Protein AF-A0A7S0FU03-F1 (afdb_monomer_lite)

Organism: NCBI:txid265543

pLDDT: mean 76.8, std 14.36, range [35.69, 90.94]

Structure (mmCIF, N/CA/C/O backbone):
data_AF-A0A7S0FU03-F1
#
_entry.id   AF-A0A7S0FU03-F1
#
loop_
_atom_site.group_PDB
_atom_site.id
_atom_site.type_symbol
_atom_site.label_atom_id
_atom_site.label_alt_id
_atom_site.label_comp_id
_atom_site.label_asym_id
_atom_site.label_entity_id
_atom_site.label_seq_id
_atom_site.pdbx_PDB_ins_code
_atom_site.Cartn_x
_atom_site.Cartn_y
_atom_site.Cartn_z
_atom_site.occupancy
_atom_site.B_iso_or_equiv
_atom_site.auth_seq_id
_atom_site.auth_comp_id
_atom_site.auth_asym_id
_atom_site.auth_atom_id
_atom_site.pdbx_PDB_model_num
ATOM 1 N N . MET A 1 1 ? 0.756 -14.635 -2.363 1.00 51.44 1 MET A N 1
ATOM 2 C CA . MET A 1 1 ? -0.425 -13.887 -1.865 1.00 51.44 1 MET A CA 1
ATOM 3 C C . MET A 1 1 ? -1.184 -14.566 -0.716 1.00 51.44 1 MET A C 1
ATOM 5 O O . MET A 1 1 ? -2.021 -13.905 -0.116 1.00 51.44 1 MET A O 1
ATOM 9 N N . LEU A 1 2 ? -0.866 -15.815 -0.338 1.00 56.94 2 LEU A N 1
ATOM 10 C CA . LEU A 1 2 ? -1.637 -16.589 0.652 1.00 56.94 2 LEU A CA 1
ATOM 11 C C . LEU A 1 2 ? -1.685 -15.982 2.073 1.00 56.94 2 LEU A C 1
ATOM 13 O O . LEU A 1 2 ? -2.645 -16.212 2.788 1.00 56.94 2 LEU A O 1
ATOM 17 N N . ILE A 1 3 ? -0.678 -15.198 2.476 1.00 68.44 3 ILE A N 1
ATOM 18 C CA . ILE A 1 3 ? -0.566 -14.653 3.847 1.00 68.44 3 ILE A CA 1
ATOM 19 C C . ILE A 1 3 ? -1.012 -13.181 3.923 1.00 68.44 3 ILE A C 1
ATOM 21 O O . ILE A 1 3 ? -1.647 -12.764 4.886 1.00 68.44 3 ILE A O 1
ATOM 25 N N . ILE A 1 4 ? -0.745 -12.391 2.879 1.00 74.62 4 ILE A N 1
ATOM 26 C CA . ILE A 1 4 ? -1.050 -10.949 2.854 1.00 74.62 4 ILE A CA 1
ATOM 27 C C . ILE A 1 4 ? -2.563 -10.692 2.765 1.00 74.62 4 ILE A C 1
ATOM 29 O O . ILE A 1 4 ? -3.060 -9.758 3.391 1.00 74.62 4 ILE A O 1
ATOM 33 N N . GLY A 1 5 ? -3.303 -11.519 2.015 1.00 77.44 5 GLY A N 1
ATOM 34 C CA . GLY A 1 5 ? -4.762 -11.405 1.890 1.00 77.44 5 GLY A CA 1
ATOM 35 C C . GLY A 1 5 ? -5.494 -11.570 3.230 1.00 77.44 5 GLY A C 1
ATOM 36 O O . GLY A 1 5 ? -6.247 -10.674 3.613 1.00 77.44 5 GLY A O 1
ATOM 37 N N . PRO A 1 6 ? -5.231 -12.650 3.989 1.00 81.56 6 PRO A N 1
ATOM 38 C CA . PRO A 1 6 ? -5.794 -12.828 5.325 1.00 81.56 6 PRO A CA 1
ATOM 39 C C . PRO A 1 6 ? -5.403 -11.726 6.313 1.00 81.56 6 PRO A C 1
ATOM 41 O O . PRO A 1 6 ? -6.259 -11.268 7.062 1.00 81.56 6 PRO A O 1
ATOM 44 N N . ILE A 1 7 ? -4.149 -11.252 6.290 1.00 83.69 7 ILE A N 1
ATOM 45 C CA . ILE A 1 7 ? -3.703 -10.150 7.162 1.00 83.69 7 ILE A CA 1
ATOM 46 C C . ILE A 1 7 ? -4.527 -8.887 6.903 1.00 83.69 7 ILE A C 1
ATOM 48 O O . ILE A 1 7 ? -5.009 -8.268 7.844 1.00 83.69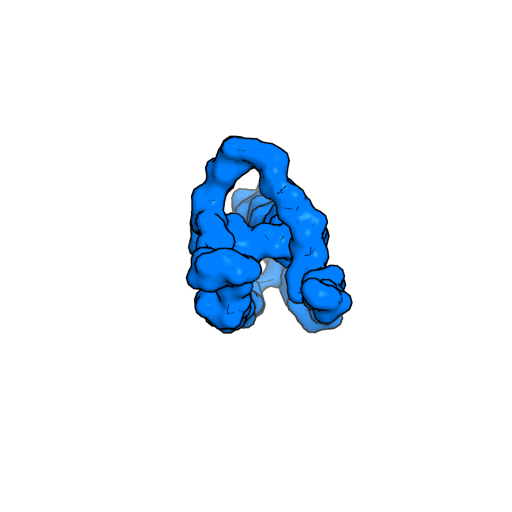 7 ILE A O 1
ATOM 52 N N . ARG A 1 8 ? -4.743 -8.539 5.631 1.00 84.25 8 ARG A N 1
ATOM 53 C CA . ARG A 1 8 ? -5.570 -7.394 5.229 1.00 84.25 8 ARG A CA 1
ATOM 54 C C . ARG A 1 8 ? -7.003 -7.514 5.749 1.00 84.25 8 ARG A C 1
ATOM 56 O O . ARG A 1 8 ? -7.495 -6.588 6.385 1.00 84.25 8 ARG A O 1
ATOM 63 N N . ALA A 1 9 ? -7.637 -8.667 5.533 1.00 85.19 9 ALA A N 1
ATOM 64 C CA . ALA A 1 9 ? -9.001 -8.919 5.996 1.00 85.19 9 ALA A CA 1
ATOM 65 C C . ALA A 1 9 ? -9.112 -8.875 7.529 1.00 85.19 9 ALA A C 1
ATOM 67 O O . ALA A 1 9 ? -10.036 -8.265 8.064 1.00 85.19 9 ALA A O 1
AT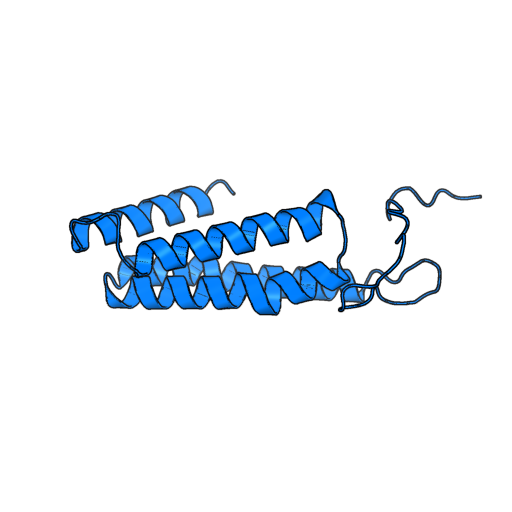OM 68 N N . TYR A 1 10 ? -8.144 -9.465 8.236 1.00 86.62 10 TYR A N 1
ATOM 69 C CA . TYR A 1 10 ? -8.103 -9.466 9.695 1.00 86.62 10 TYR A CA 1
ATOM 70 C C . TYR A 1 10 ? -7.900 -8.055 10.261 1.00 86.62 10 TYR A C 1
ATOM 72 O O . TYR A 1 10 ? -8.655 -7.630 11.132 1.00 86.62 10 TYR A O 1
ATOM 80 N N . SER A 1 11 ? -6.952 -7.282 9.721 1.00 85.31 11 SER A N 1
ATOM 81 C CA . SER A 1 11 ? -6.741 -5.885 10.120 1.00 85.31 11 SER A CA 1
ATOM 82 C C . SER A 1 11 ? -7.988 -5.026 9.891 1.00 85.31 11 SER A C 1
ATOM 84 O O . SER A 1 11 ? -8.333 -4.221 10.754 1.00 85.31 11 SER A O 1
ATOM 86 N N . SER A 1 12 ? -8.703 -5.209 8.775 1.00 85.81 12 SER A N 1
ATOM 87 C CA . SER A 1 12 ? -9.966 -4.499 8.529 1.00 85.81 12 SER A CA 1
ATOM 88 C C . SER A 1 12 ? -11.074 -4.935 9.491 1.00 85.81 12 SER A C 1
ATOM 90 O O . SER A 1 12 ? -11.805 -4.083 9.990 1.00 85.81 12 SER A O 1
ATOM 92 N N . ALA A 1 13 ? -11.171 -6.227 9.819 1.00 87.25 13 ALA A N 1
ATOM 93 C CA . ALA A 1 13 ? -12.133 -6.727 10.803 1.00 87.25 13 ALA A CA 1
ATOM 94 C C . ALA A 1 13 ? -11.893 -6.136 12.205 1.00 87.25 13 ALA A C 1
ATOM 96 O O . ALA A 1 13 ? -12.853 -5.797 12.899 1.00 87.25 13 ALA A O 1
ATOM 97 N N . MET A 1 14 ? -10.629 -5.940 12.598 1.00 87.19 14 MET A N 1
ATOM 98 C CA . MET A 1 14 ? -10.277 -5.274 13.857 1.00 87.19 14 MET A CA 1
ATOM 99 C C . MET A 1 14 ? -10.744 -3.814 13.881 1.00 87.19 14 MET A C 1
ATOM 101 O O . MET A 1 14 ? -11.363 -3.387 14.852 1.00 87.19 14 MET A O 1
ATOM 105 N N . VAL A 1 15 ? -10.519 -3.065 12.796 1.00 86.94 15 VAL A N 1
ATOM 106 C CA . VAL A 1 15 ? -10.959 -1.663 12.687 1.00 86.94 15 VAL A CA 1
ATOM 107 C C . VAL A 1 15 ? -12.483 -1.548 12.714 1.00 86.94 15 VAL A C 1
ATOM 109 O O . VAL A 1 15 ? -13.012 -0.685 13.414 1.00 86.94 15 VAL A O 1
ATOM 112 N N . VAL A 1 16 ? -13.204 -2.424 12.008 1.00 88.88 16 VAL A N 1
ATOM 113 C CA . VAL A 1 16 ? -14.678 -2.446 12.034 1.00 88.88 16 VAL A CA 1
ATOM 114 C C . VAL A 1 16 ? -15.198 -2.804 13.426 1.00 88.88 16 VAL A C 1
ATOM 116 O O . VAL A 1 16 ? -16.127 -2.162 13.904 1.00 88.88 16 VAL A O 1
ATOM 119 N N . THR A 1 17 ? -14.578 -3.770 14.107 1.00 88.44 17 THR A N 1
ATOM 120 C CA . THR A 1 17 ? -14.943 -4.125 15.490 1.00 88.44 17 THR A CA 1
ATOM 121 C C . THR A 1 17 ? -14.731 -2.951 16.449 1.00 88.44 17 THR A C 1
ATOM 123 O O . THR A 1 17 ? -15.576 -2.705 17.303 1.00 88.44 17 THR A O 1
ATOM 126 N N . ALA A 1 18 ? -13.641 -2.197 16.288 1.00 85.94 18 ALA A N 1
ATOM 127 C CA . ALA A 1 18 ? -13.323 -1.048 17.137 1.00 85.94 18 ALA A CA 1
ATOM 128 C C . ALA A 1 18 ? -14.221 0.176 16.875 1.00 85.94 18 ALA A C 1
ATOM 130 O O . ALA A 1 18 ? -14.521 0.934 17.792 1.00 85.94 18 ALA A O 1
ATOM 131 N N . THR A 1 19 ? -14.643 0.389 15.627 1.00 87.44 19 THR A N 1
ATOM 132 C CA . THR A 1 19 ? -15.401 1.588 15.220 1.00 87.44 19 THR A CA 1
ATOM 133 C C . THR A 1 19 ? -16.906 1.365 15.139 1.00 87.44 19 THR A C 1
ATOM 135 O O . THR A 1 19 ? -17.665 2.331 15.145 1.00 87.44 19 THR A O 1
ATOM 138 N N . GLY A 1 20 ? -17.351 0.112 15.040 1.00 85.25 20 GLY A N 1
ATOM 139 C CA . GLY A 1 20 ? -18.756 -0.257 14.874 1.00 85.25 20 GLY A CA 1
ATOM 140 C C . GLY A 1 20 ? -19.344 0.100 13.504 1.00 85.25 20 GLY A C 1
ATOM 141 O O . GLY A 1 20 ? -20.537 -0.107 13.289 1.00 85.25 20 GLY A O 1
ATOM 142 N N . THR A 1 21 ? -18.546 0.632 12.569 1.00 83.94 21 THR A N 1
ATOM 143 C CA . THR A 1 21 ? -19.017 1.039 11.240 1.00 83.94 21 THR A CA 1
ATOM 144 C C . THR A 1 21 ? -18.081 0.544 10.142 1.00 83.94 21 THR A C 1
ATOM 146 O O . THR A 1 21 ? -16.859 0.536 10.274 1.00 83.94 21 THR A O 1
ATOM 149 N N . PHE A 1 22 ? -18.664 0.147 9.011 1.00 79.81 22 PHE A N 1
ATOM 150 C CA . PHE A 1 22 ? -17.898 -0.181 7.806 1.00 79.81 22 PHE A CA 1
ATOM 151 C C . PHE A 1 22 ? -17.478 1.075 7.037 1.00 79.81 22 PHE A C 1
ATOM 153 O O . PHE A 1 22 ? -16.455 1.086 6.355 1.00 79.81 22 PHE A O 1
ATOM 160 N N . PHE A 1 23 ? -18.262 2.148 7.157 1.00 83.38 23 PHE A N 1
ATOM 161 C CA . PHE A 1 23 ? -18.013 3.409 6.476 1.00 83.38 23 PHE A CA 1
ATOM 162 C C . PHE A 1 23 ? -17.142 4.324 7.340 1.00 83.38 23 PHE A C 1
ATOM 164 O O . PHE A 1 23 ? -17.613 5.280 7.954 1.00 83.38 23 PHE A O 1
ATOM 171 N N . ASN A 1 24 ? -15.854 3.993 7.402 1.00 85.81 24 ASN A N 1
ATOM 172 C CA . ASN A 1 24 ? -14.848 4.767 8.119 1.00 85.81 24 ASN A CA 1
ATOM 173 C C . ASN A 1 24 ? -13.787 5.302 7.136 1.00 85.81 24 ASN A C 1
ATOM 175 O O . ASN A 1 24 ? -13.365 4.554 6.247 1.00 85.81 24 ASN A O 1
ATOM 179 N N . PRO A 1 25 ? -13.296 6.546 7.299 1.00 87.06 25 PRO A N 1
ATOM 180 C CA . PRO A 1 25 ? -12.193 7.083 6.499 1.00 87.06 25 PRO A CA 1
ATOM 181 C C . PRO A 1 25 ? -10.963 6.167 6.412 1.00 87.06 25 PRO A C 1
ATOM 183 O O . PRO A 1 25 ? -10.317 6.117 5.369 1.00 87.06 25 PRO A O 1
ATOM 186 N N . ALA A 1 26 ? -10.653 5.405 7.465 1.00 87.19 26 ALA A N 1
ATOM 187 C CA . ALA A 1 26 ? -9.577 4.420 7.458 1.00 87.19 26 ALA A CA 1
ATOM 188 C C . ALA A 1 26 ? -9.866 3.265 6.488 1.00 87.19 26 ALA A C 1
ATOM 190 O O . ALA A 1 26 ? -9.031 2.954 5.640 1.00 87.19 26 ALA A O 1
ATOM 191 N N . ILE A 1 27 ? -11.061 2.665 6.556 1.00 86.88 27 ILE A N 1
ATOM 192 C CA . ILE A 1 27 ? -11.492 1.607 5.627 1.00 86.88 27 ILE A CA 1
ATOM 193 C C . ILE A 1 27 ? -11.474 2.132 4.184 1.00 86.88 27 ILE A C 1
ATOM 195 O O . ILE A 1 27 ? -10.964 1.455 3.296 1.00 86.88 27 ILE A O 1
ATOM 199 N N . MET A 1 28 ? -11.935 3.365 3.955 1.00 90.12 28 MET A N 1
ATOM 200 C CA . MET A 1 28 ? -11.903 4.003 2.634 1.00 90.12 28 MET A CA 1
ATOM 201 C C . MET A 1 28 ? -10.473 4.238 2.127 1.00 90.12 28 MET A C 1
ATOM 203 O O . MET A 1 28 ? -10.191 3.974 0.960 1.00 90.12 28 MET A O 1
ATOM 207 N N . ALA A 1 29 ? -9.550 4.671 2.993 1.00 88.31 29 ALA A N 1
ATOM 208 C CA . ALA A 1 29 ? -8.131 4.804 2.654 1.00 88.31 29 ALA A CA 1
ATOM 209 C C . ALA A 1 29 ? -7.505 3.451 2.284 1.00 88.31 29 ALA A C 1
ATOM 211 O O . ALA A 1 29 ? -6.699 3.361 1.357 1.00 88.31 29 ALA A O 1
ATOM 212 N N . PHE A 1 30 ? -7.912 2.383 2.970 1.00 88.75 30 PHE A N 1
ATOM 213 C CA . PHE A 1 30 ? -7.481 1.031 2.646 1.00 88.75 30 PHE A CA 1
ATOM 214 C C . PHE A 1 30 ? -8.041 0.546 1.301 1.00 88.75 30 PHE A C 1
ATOM 216 O O . PHE A 1 30 ? -7.285 0.012 0.493 1.00 88.75 30 PHE A O 1
ATOM 223 N N . ILE A 1 31 ? -9.320 0.801 1.005 1.00 89.31 31 ILE A N 1
ATOM 224 C CA . ILE A 1 31 ? -9.915 0.514 -0.313 1.00 89.31 31 ILE A CA 1
ATOM 225 C C . ILE A 1 31 ? -9.178 1.284 -1.414 1.00 89.31 31 ILE A C 1
ATOM 227 O O . ILE A 1 31 ? -8.839 0.703 -2.440 1.00 89.31 31 ILE A O 1
ATOM 231 N N . PHE A 1 32 ? -8.859 2.560 -1.188 1.00 89.19 32 PHE A N 1
ATOM 232 C CA . PHE A 1 32 ? -8.072 3.354 -2.130 1.00 89.19 32 PHE A CA 1
ATOM 233 C C . PHE A 1 32 ? -6.700 2.723 -2.410 1.00 89.19 32 PHE A C 1
ATOM 235 O O . PHE A 1 32 ? -6.314 2.585 -3.570 1.00 89.19 32 PHE A O 1
ATOM 242 N N . HIS A 1 33 ? -5.995 2.267 -1.369 1.00 90.50 33 HIS A N 1
ATOM 243 C CA . HIS A 1 33 ? -4.741 1.532 -1.534 1.00 90.50 33 HIS A CA 1
ATOM 244 C C . HIS A 1 33 ? -4.912 0.256 -2.378 1.00 90.50 33 HIS A C 1
ATOM 246 O O . HIS A 1 33 ? -4.080 -0.008 -3.249 1.00 90.50 33 HIS A O 1
ATOM 252 N N . LEU A 1 34 ? -5.982 -0.521 -2.160 1.00 89.81 34 LEU A N 1
ATOM 253 C CA . LEU A 1 34 ? -6.270 -1.716 -2.963 1.00 89.81 34 LEU A CA 1
ATOM 254 C C . LEU A 1 34 ? -6.456 -1.362 -4.443 1.00 89.81 34 LEU A C 1
ATOM 256 O O . LEU A 1 34 ? -5.804 -1.970 -5.288 1.00 89.81 34 LEU A O 1
ATOM 260 N N . THR A 1 35 ? -7.234 -0.320 -4.746 1.00 89.06 35 THR A N 1
ATOM 261 C CA . THR A 1 35 ? -7.443 0.152 -6.122 1.00 89.06 35 THR A CA 1
ATOM 262 C C . THR A 1 35 ? -6.134 0.592 -6.779 1.00 89.06 35 THR A C 1
ATOM 264 O O . THR A 1 35 ? -5.853 0.209 -7.914 1.00 89.06 35 THR A O 1
ATOM 267 N N . CYS A 1 36 ? -5.293 1.357 -6.074 1.00 86.25 36 CYS A N 1
ATOM 268 C CA . CYS A 1 36 ? -3.964 1.721 -6.573 1.00 86.25 36 CYS A CA 1
ATOM 269 C C . CYS A 1 36 ? -3.101 0.481 -6.848 1.00 86.25 36 CYS A C 1
ATOM 271 O O . CYS A 1 36 ? -2.391 0.438 -7.852 1.00 86.25 36 CYS A O 1
ATOM 273 N N . GLY A 1 37 ? -3.173 -0.524 -5.971 1.00 86.00 37 GLY A N 1
ATOM 274 C CA . GLY A 1 37 ? -2.488 -1.803 -6.133 1.00 86.00 37 GLY A CA 1
ATOM 275 C C . GLY A 1 37 ? -2.946 -2.580 -7.368 1.00 86.00 37 GLY A C 1
ATOM 276 O O . GLY A 1 37 ? -2.097 -3.078 -8.103 1.00 86.00 37 GLY A O 1
ATOM 277 N N . ASP A 1 38 ? -4.250 -2.640 -7.635 1.00 86.81 38 ASP A N 1
ATOM 278 C CA . ASP A 1 38 ? -4.817 -3.356 -8.787 1.00 86.81 38 ASP A CA 1
ATOM 279 C C . ASP A 1 38 ? -4.491 -2.668 -10.119 1.00 86.81 38 ASP A C 1
ATOM 281 O O . ASP A 1 38 ? -4.106 -3.325 -11.094 1.00 86.81 38 ASP A O 1
ATOM 285 N N . VAL A 1 39 ? -4.560 -1.332 -10.150 1.00 85.31 39 VAL A N 1
ATOM 286 C CA . VAL A 1 39 ? -4.124 -0.538 -11.310 1.00 85.31 39 VAL A CA 1
ATOM 287 C C . VAL A 1 39 ? -2.639 -0.774 -11.576 1.00 85.31 39 VAL A C 1
ATOM 289 O O . VAL A 1 39 ? -2.248 -1.075 -12.703 1.00 85.31 39 VAL A O 1
ATOM 292 N N . TRP A 1 40 ? -1.807 -0.703 -10.536 1.00 85.69 40 TRP A N 1
ATOM 293 C CA . TRP A 1 40 ? -0.378 -0.959 -10.667 1.00 85.69 40 TRP A CA 1
ATOM 294 C C . TRP A 1 40 ? -0.083 -2.390 -11.139 1.00 85.69 40 TRP A C 1
ATOM 296 O O . TRP A 1 40 ? 0.740 -2.591 -12.031 1.00 85.69 40 TRP A O 1
ATOM 306 N N . ASN A 1 41 ? -0.791 -3.383 -10.597 1.00 84.50 41 ASN A N 1
ATOM 307 C CA . ASN A 1 41 ? -0.647 -4.780 -10.991 1.00 84.50 41 ASN A CA 1
ATOM 308 C C . ASN A 1 41 ? -0.982 -4.987 -12.478 1.00 84.50 41 ASN A C 1
ATOM 310 O O . ASN A 1 41 ? -0.280 -5.732 -13.161 1.00 84.50 41 ASN A O 1
ATOM 314 N N . THR A 1 42 ? -1.996 -4.283 -12.989 1.00 80.25 42 THR A N 1
ATOM 315 C CA . THR A 1 42 ? -2.353 -4.279 -14.417 1.00 80.25 42 THR A CA 1
ATOM 316 C C . THR A 1 42 ? -1.225 -3.682 -15.266 1.00 80.25 42 THR A C 1
ATOM 318 O O . THR A 1 42 ? -0.768 -4.315 -16.217 1.00 80.25 42 THR A O 1
ATOM 321 N N . ILE A 1 43 ? -0.691 -2.519 -14.880 1.00 79.06 43 ILE A N 1
ATOM 322 C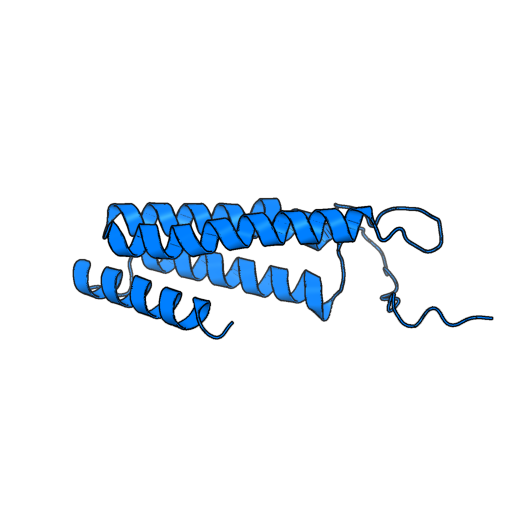 CA . ILE A 1 43 ? 0.425 -1.864 -15.588 1.00 79.06 43 ILE A CA 1
ATOM 323 C C . ILE A 1 43 ? 1.673 -2.762 -15.612 1.00 79.06 43 ILE A C 1
ATOM 325 O O . ILE A 1 43 ? 2.346 -2.882 -16.636 1.00 79.06 43 ILE A O 1
ATOM 329 N N . ASN A 1 44 ? 1.984 -3.416 -14.490 1.00 78.81 44 ASN A N 1
ATOM 330 C CA . ASN A 1 44 ? 3.198 -4.213 -14.352 1.00 78.81 44 ASN A CA 1
ATOM 331 C C . ASN A 1 44 ? 3.111 -5.581 -15.039 1.00 78.81 44 ASN A C 1
ATOM 333 O O . ASN A 1 44 ? 4.045 -5.982 -15.727 1.00 78.81 44 ASN A O 1
ATOM 337 N N . ASN A 1 45 ? 2.022 -6.321 -14.820 1.00 79.62 45 ASN A N 1
ATOM 338 C CA . ASN A 1 45 ? 1.927 -7.720 -15.242 1.00 79.62 45 ASN A CA 1
ATOM 339 C C . ASN A 1 45 ? 1.187 -7.893 -16.573 1.00 79.62 45 ASN A C 1
ATOM 341 O O . ASN A 1 45 ? 1.556 -8.775 -17.350 1.00 79.62 45 ASN A O 1
ATOM 345 N N . THR A 1 46 ? 0.179 -7.061 -16.850 1.00 76.56 46 THR A N 1
ATOM 346 C CA . THR A 1 46 ? -0.602 -7.127 -18.094 1.00 76.56 46 THR A CA 1
ATOM 347 C C . THR A 1 46 ? 0.038 -6.276 -19.183 1.00 76.56 46 THR A C 1
ATOM 349 O O . THR A 1 46 ? 0.331 -6.791 -20.258 1.00 76.56 46 THR A O 1
ATOM 352 N N . GLU A 1 47 ? 0.300 -4.997 -18.900 1.00 70.56 47 GLU A N 1
ATOM 353 C CA . GLU A 1 47 ? 0.875 -4.075 -19.891 1.00 70.56 47 GLU A CA 1
ATOM 354 C C . GLU A 1 47 ? 2.402 -4.185 -19.994 1.00 70.56 47 GLU A C 1
ATOM 356 O O . GLU A 1 47 ? 2.969 -3.772 -21.001 1.00 70.56 47 GLU A O 1
ATOM 361 N N . LYS A 1 48 ? 3.071 -4.742 -18.971 1.00 72.19 48 LYS A N 1
ATOM 362 C CA . LYS A 1 48 ? 4.541 -4.868 -18.874 1.00 72.19 48 LYS A CA 1
ATOM 363 C C . LYS A 1 48 ? 5.296 -3.554 -19.103 1.00 72.19 48 LYS A C 1
ATOM 365 O O . LYS A 1 48 ? 6.443 -3.563 -19.536 1.00 72.19 48 LYS A O 1
ATOM 370 N N . ARG A 1 49 ? 4.667 -2.424 -18.769 1.00 72.56 49 ARG A N 1
ATOM 371 C CA . ARG A 1 49 ? 5.259 -1.083 -18.869 1.00 72.56 49 ARG A CA 1
ATOM 372 C C . ARG A 1 49 ? 6.032 -0.794 -17.594 1.00 72.56 49 ARG A C 1
ATOM 374 O O . ARG A 1 49 ? 5.533 -0.134 -16.678 1.00 72.56 49 ARG A O 1
ATOM 381 N N . TYR A 1 50 ? 7.239 -1.332 -17.509 1.00 74.00 50 TYR A N 1
ATOM 382 C CA . TYR A 1 50 ? 8.103 -1.249 -16.338 1.00 74.00 50 TYR A CA 1
ATOM 383 C C . TYR A 1 50 ? 8.441 0.201 -15.961 1.00 74.00 50 TYR A C 1
ATOM 385 O O . TYR A 1 50 ? 8.459 0.522 -14.774 1.00 74.00 50 TYR A O 1
ATOM 393 N N . GLY A 1 51 ? 8.597 1.106 -16.935 1.00 71.75 51 GLY A N 1
ATOM 394 C CA . GLY A 1 51 ? 8.820 2.535 -16.662 1.00 71.75 51 GLY A CA 1
ATOM 395 C C . GLY A 1 51 ? 7.666 3.195 -15.890 1.00 71.75 51 GLY A C 1
ATOM 396 O O . GLY A 1 51 ? 7.875 3.818 -14.848 1.00 71.75 51 GLY A O 1
ATOM 397 N N . MET A 1 52 ? 6.426 2.990 -16.343 1.00 76.06 52 MET A N 1
ATOM 398 C CA . MET A 1 52 ? 5.226 3.491 -15.653 1.00 76.06 52 MET A CA 1
ATOM 399 C C . MET A 1 52 ? 4.910 2.712 -14.373 1.00 76.06 52 MET A C 1
ATOM 401 O O . MET A 1 52 ? 4.351 3.275 -13.431 1.00 76.06 52 MET A O 1
ATOM 405 N N . SER A 1 53 ? 5.293 1.437 -14.314 1.00 79.06 53 SER A N 1
ATOM 406 C CA . SER A 1 53 ? 5.179 0.602 -13.121 1.00 79.06 53 SER A CA 1
ATOM 407 C C . SER A 1 53 ? 6.018 1.158 -11.966 1.00 79.06 53 SER A C 1
ATOM 409 O O . SER A 1 53 ? 5.513 1.253 -10.847 1.00 79.06 53 SER A O 1
ATOM 411 N N . VAL A 1 54 ? 7.251 1.616 -12.223 1.00 79.88 54 VAL A N 1
ATOM 412 C CA . VAL A 1 54 ? 8.109 2.248 -11.201 1.00 79.88 54 VAL A CA 1
ATOM 413 C C . VAL A 1 54 ? 7.453 3.506 -10.626 1.00 79.88 54 VAL A C 1
ATOM 415 O O . VAL A 1 54 ? 7.399 3.679 -9.408 1.00 79.88 54 VAL A O 1
ATOM 418 N N . VAL A 1 55 ? 6.891 4.362 -11.482 1.00 82.38 55 VAL A N 1
ATOM 419 C CA . VAL A 1 55 ? 6.179 5.566 -11.028 1.00 82.38 55 VAL A CA 1
ATOM 420 C C . VAL A 1 55 ? 4.919 5.200 -10.242 1.00 82.38 55 VAL A C 1
ATOM 422 O O . VAL A 1 55 ? 4.678 5.758 -9.172 1.00 82.38 55 VAL A O 1
ATOM 425 N N . GLY A 1 56 ? 4.147 4.223 -10.721 1.00 80.44 56 GLY A N 1
ATOM 426 C CA . GLY A 1 56 ? 2.929 3.760 -10.061 1.00 80.44 56 GLY A CA 1
ATOM 427 C C . GLY A 1 56 ? 3.179 3.153 -8.678 1.00 80.44 56 GLY A C 1
ATOM 428 O O . GLY A 1 56 ? 2.427 3.442 -7.747 1.00 80.44 56 GLY A O 1
ATOM 429 N N . ILE A 1 57 ? 4.246 2.365 -8.496 1.00 84.94 57 ILE A N 1
ATOM 430 C CA . ILE A 1 57 ? 4.547 1.775 -7.185 1.00 84.94 57 ILE A CA 1
ATOM 431 C C . ILE A 1 57 ? 5.113 2.805 -6.204 1.00 84.94 57 ILE A C 1
ATOM 433 O O . ILE A 1 57 ? 4.681 2.830 -5.051 1.00 84.94 57 ILE A O 1
ATOM 437 N N . LEU A 1 58 ? 6.018 3.684 -6.653 1.00 83.38 58 LEU A N 1
ATOM 438 C CA . LEU A 1 58 ? 6.682 4.665 -5.788 1.00 83.38 58 LEU A CA 1
ATOM 439 C C . LEU A 1 58 ? 5.777 5.838 -5.403 1.00 83.38 58 LEU A C 1
ATOM 441 O O . LEU A 1 58 ? 5.833 6.286 -4.261 1.00 83.38 58 LEU A O 1
ATOM 445 N N . LEU A 1 59 ? 4.949 6.337 -6.327 1.00 81.81 59 LEU A N 1
ATOM 446 C CA . LEU A 1 59 ? 4.075 7.491 -6.074 1.00 81.81 59 LEU A CA 1
ATOM 447 C C . LEU A 1 59 ? 2.629 7.101 -5.744 1.00 81.81 59 LEU A C 1
ATOM 449 O O . LEU A 1 59 ? 1.917 7.890 -5.130 1.00 81.81 59 LEU A O 1
ATOM 453 N N . GLY A 1 60 ? 2.186 5.902 -6.129 1.00 85.38 60 GLY A N 1
ATOM 454 C CA . GLY A 1 60 ? 0.818 5.432 -5.903 1.00 85.38 60 GLY A CA 1
ATOM 455 C C . GLY A 1 60 ? 0.723 4.401 -4.783 1.00 85.38 60 GLY A C 1
ATOM 456 O O . GLY A 1 60 ? 0.144 4.664 -3.728 1.00 85.38 60 GLY A O 1
ATOM 457 N N . VAL A 1 61 ? 1.279 3.207 -5.000 1.00 86.56 61 VAL A N 1
ATOM 458 C CA . VAL A 1 61 ? 1.037 2.037 -4.133 1.00 86.56 61 VAL A CA 1
ATOM 459 C C . VAL A 1 61 ? 1.683 2.180 -2.752 1.00 86.56 61 VAL A C 1
ATOM 461 O O . VAL A 1 61 ? 1.012 1.935 -1.751 1.00 86.56 61 VAL A O 1
ATOM 464 N N . VAL A 1 62 ? 2.955 2.585 -2.668 1.00 88.62 62 VAL A N 1
ATOM 465 C CA . VAL A 1 62 ? 3.664 2.719 -1.381 1.00 88.62 62 VAL A CA 1
ATOM 466 C C . VAL A 1 62 ? 3.093 3.865 -0.528 1.00 88.62 62 VAL A C 1
ATOM 468 O O . VAL A 1 62 ? 2.777 3.617 0.638 1.00 88.62 62 VAL A O 1
ATOM 471 N N . PRO A 1 63 ? 2.868 5.086 -1.056 1.00 88.00 63 PRO A N 1
ATOM 472 C CA . PRO A 1 63 ? 2.292 6.172 -0.263 1.00 88.00 63 PRO A CA 1
ATOM 473 C C . PRO A 1 63 ? 0.847 5.896 0.169 1.00 88.00 63 PRO A C 1
ATOM 475 O O . PRO A 1 63 ? 0.499 6.152 1.321 1.00 88.00 63 PRO A O 1
ATOM 478 N N . SER A 1 64 ? 0.014 5.318 -0.709 1.00 89.44 64 SER A N 1
ATOM 479 C CA . SER A 1 64 ? -1.361 4.933 -0.345 1.00 89.44 64 SER A CA 1
ATOM 480 C C . SER A 1 64 ? -1.391 3.852 0.739 1.00 89.44 64 SER A C 1
ATOM 482 O O . SER A 1 64 ? -2.209 3.932 1.655 1.00 89.44 64 SER A O 1
ATOM 484 N N . ALA A 1 65 ? -0.466 2.885 0.696 1.00 88.25 65 ALA A N 1
ATOM 485 C CA . ALA A 1 65 ? -0.310 1.876 1.742 1.00 88.25 65 ALA A CA 1
ATOM 486 C C . ALA A 1 65 ? 0.103 2.497 3.081 1.00 88.25 65 ALA A C 1
ATOM 488 O O . ALA A 1 65 ? -0.447 2.141 4.122 1.00 88.25 65 ALA A O 1
ATOM 489 N N . ALA A 1 66 ? 1.057 3.435 3.058 1.00 89.69 66 ALA A N 1
ATOM 490 C CA . ALA A 1 66 ? 1.530 4.124 4.256 1.00 89.69 66 ALA A CA 1
ATOM 491 C C . ALA A 1 66 ? 0.406 4.947 4.896 1.00 89.69 66 ALA A C 1
ATOM 493 O O . ALA A 1 66 ? 0.211 4.884 6.109 1.00 89.69 66 ALA A O 1
ATOM 494 N N . PHE A 1 67 ? -0.379 5.646 4.073 1.00 90.94 67 PHE A N 1
ATOM 495 C CA . PHE A 1 67 ? -1.538 6.410 4.524 1.00 90.94 67 PHE A CA 1
ATOM 496 C C . PHE A 1 67 ? -2.635 5.512 5.118 1.00 90.94 67 PHE A C 1
ATOM 498 O O . PHE A 1 67 ? -3.181 5.809 6.179 1.00 90.94 67 PHE A O 1
ATOM 505 N N . ALA A 1 68 ? -2.935 4.371 4.492 1.00 88.88 68 ALA A N 1
ATOM 506 C CA . ALA A 1 68 ? -3.883 3.409 5.054 1.00 88.88 68 ALA A CA 1
ATOM 507 C C . ALA A 1 68 ? -3.386 2.836 6.396 1.00 88.88 68 ALA A C 1
ATOM 509 O O . ALA A 1 68 ? -4.154 2.748 7.356 1.00 88.88 68 ALA A O 1
ATOM 510 N N . ALA A 1 69 ? -2.095 2.501 6.492 1.00 89.44 69 ALA A N 1
ATOM 511 C CA . ALA A 1 69 ? -1.490 1.988 7.716 1.00 89.44 69 ALA A CA 1
ATOM 512 C C . ALA A 1 69 ? -1.504 3.022 8.854 1.00 89.44 69 ALA A C 1
ATOM 514 O O . ALA A 1 69 ? -1.811 2.656 9.988 1.00 89.44 69 ALA A O 1
ATOM 515 N N . SER A 1 70 ? -1.238 4.305 8.572 1.00 90.19 70 SER A N 1
ATOM 516 C CA . SER A 1 70 ? -1.303 5.365 9.587 1.00 90.19 70 SER A CA 1
ATOM 517 C C . SER A 1 70 ? -2.725 5.572 10.107 1.00 90.19 70 SER A C 1
ATOM 519 O O . SER A 1 70 ? -2.920 5.709 11.313 1.00 90.19 70 SER A O 1
ATOM 521 N N . GLN A 1 71 ? -3.726 5.521 9.220 1.00 90.38 71 GLN A N 1
ATOM 522 C CA . GLN A 1 71 ? -5.134 5.630 9.611 1.00 90.38 71 GLN A CA 1
ATOM 523 C C . GLN A 1 71 ? -5.593 4.431 10.447 1.00 90.38 71 GLN A C 1
ATOM 525 O O . GLN A 1 71 ? -6.316 4.601 11.424 1.00 90.38 71 GLN A O 1
ATOM 530 N N . TYR A 1 72 ? -5.143 3.220 10.109 1.00 89.88 72 TYR A N 1
ATOM 531 C CA . TYR A 1 72 ? -5.427 2.027 10.910 1.00 89.88 72 TYR A CA 1
ATOM 532 C C . TYR A 1 72 ? -4.732 2.084 12.268 1.00 89.88 72 TYR A C 1
ATOM 534 O O . TYR A 1 72 ? -5.346 1.735 13.268 1.00 89.88 72 TYR A O 1
ATOM 542 N N . TYR A 1 73 ? -3.487 2.567 12.323 1.00 89.75 73 TYR A N 1
ATOM 543 C CA . TYR A 1 73 ? -2.734 2.710 13.570 1.00 89.75 73 TYR A CA 1
ATOM 544 C C . TYR A 1 73 ? -3.391 3.689 14.550 1.00 89.75 73 TYR A C 1
ATOM 546 O O . TYR A 1 73 ? -3.345 3.463 15.756 1.00 89.75 73 TYR A O 1
ATOM 554 N N . ALA A 1 74 ? -4.017 4.753 14.037 1.00 89.00 74 ALA A N 1
ATOM 555 C CA . ALA A 1 74 ? -4.732 5.732 14.852 1.00 89.00 74 ALA A CA 1
ATOM 556 C C . ALA A 1 74 ? -5.993 5.161 15.525 1.00 89.00 74 ALA A C 1
ATOM 558 O O . ALA A 1 74 ? -6.403 5.667 16.566 1.00 89.00 74 ALA A O 1
ATOM 559 N N . ILE A 1 75 ? -6.603 4.126 14.938 1.00 87.88 75 ILE A N 1
ATOM 560 C CA . ILE A 1 75 ? -7.807 3.474 15.473 1.00 87.88 75 ILE A CA 1
ATOM 561 C C . ILE A 1 75 ? -7.423 2.273 16.335 1.00 87.88 75 ILE A C 1
ATOM 563 O O . ILE A 1 75 ? -7.868 2.160 17.471 1.00 87.88 75 ILE A O 1
ATOM 567 N N . GLU A 1 76 ? -6.606 1.376 15.784 1.00 88.81 76 GLU A N 1
ATOM 568 C CA . GLU A 1 76 ? -6.192 0.136 16.424 1.00 88.81 76 GLU A CA 1
ATOM 569 C C . GLU A 1 76 ? -4.702 -0.140 16.128 1.00 88.81 76 GLU A C 1
ATOM 571 O O . GLU A 1 76 ? -4.338 -0.543 15.011 1.00 88.81 76 GLU A O 1
ATOM 576 N N . PRO A 1 77 ? -3.808 0.053 17.117 1.00 88.75 77 PRO A N 1
ATOM 577 C CA . PRO A 1 77 ? -2.364 -0.046 16.923 1.00 88.75 77 PRO A CA 1
ATOM 578 C C . PRO A 1 77 ? -1.897 -1.393 16.366 1.00 88.75 77 PRO A C 1
ATOM 580 O O . PRO A 1 77 ? -0.934 -1.433 15.592 1.00 88.75 77 PRO A O 1
ATOM 583 N N . LEU A 1 78 ? -2.553 -2.506 16.726 1.00 86.69 78 LEU A N 1
ATOM 584 C CA . LEU A 1 78 ? -2.183 -3.819 16.194 1.00 86.69 78 LEU A CA 1
ATOM 585 C C . LEU A 1 78 ? -2.521 -3.933 14.701 1.00 86.69 78 LEU A C 1
ATOM 587 O O . LEU A 1 78 ? -1.709 -4.445 13.928 1.00 86.69 78 LEU A O 1
ATOM 591 N N . ALA A 1 79 ? -3.670 -3.399 14.276 1.00 85.31 79 ALA A N 1
ATOM 592 C CA . ALA A 1 79 ? -4.085 -3.389 12.875 1.00 85.31 79 ALA A CA 1
ATOM 593 C C . ALA A 1 79 ? -3.130 -2.544 12.015 1.00 85.31 79 ALA A C 1
ATOM 595 O O . ALA A 1 79 ? -2.722 -2.971 10.932 1.00 85.31 79 ALA A O 1
ATOM 596 N N . GLY A 1 80 ? -2.695 -1.391 12.535 1.00 83.69 80 GLY A N 1
ATOM 597 C CA . GLY A 1 80 ? -1.688 -0.548 11.889 1.00 83.69 80 GLY A CA 1
ATOM 598 C C . GLY A 1 80 ? -0.323 -1.231 11.751 1.00 83.69 80 GLY A C 1
ATOM 599 O O . GLY A 1 80 ? 0.290 -1.169 10.687 1.00 83.69 80 GLY A O 1
ATOM 600 N N . LYS A 1 81 ? 0.147 -1.945 12.785 1.00 86.75 81 LYS A N 1
ATOM 601 C CA . LYS A 1 81 ? 1.423 -2.689 12.736 1.00 86.75 81 LYS A CA 1
ATOM 602 C C . LYS A 1 81 ? 1.398 -3.837 11.727 1.00 86.75 81 LYS A C 1
ATOM 604 O O . LYS A 1 81 ? 2.380 -4.038 11.016 1.00 86.75 81 LYS A O 1
ATOM 609 N N . LEU A 1 82 ? 0.282 -4.560 11.635 1.00 87.44 82 LEU A N 1
ATOM 610 C CA . LEU A 1 82 ? 0.098 -5.634 10.655 1.00 87.44 82 LEU A CA 1
ATOM 611 C C . LEU A 1 82 ? 0.176 -5.106 9.215 1.00 87.44 82 LEU A C 1
ATOM 613 O O . LEU A 1 82 ? 0.918 -5.654 8.396 1.00 87.44 82 LEU A O 1
ATOM 617 N N . LEU A 1 83 ? -0.510 -3.996 8.923 1.00 84.56 83 LEU A N 1
ATOM 618 C CA . LEU A 1 83 ? -0.394 -3.325 7.627 1.00 84.56 83 LEU A CA 1
ATOM 619 C C . LEU A 1 83 ? 1.005 -2.733 7.403 1.00 84.56 83 LEU A C 1
ATOM 621 O O . LEU A 1 83 ? 1.535 -2.835 6.297 1.00 84.56 83 LEU A O 1
ATOM 625 N N . GLY A 1 84 ? 1.651 -2.204 8.442 1.00 83.56 84 GLY A N 1
ATOM 626 C CA . GLY A 1 84 ? 3.040 -1.742 8.389 1.00 83.56 84 GLY A CA 1
ATOM 627 C C . GLY A 1 84 ? 4.029 -2.848 8.003 1.00 83.56 84 GLY A C 1
ATOM 628 O O . GLY A 1 84 ? 4.943 -2.614 7.215 1.00 83.56 84 GLY A O 1
ATOM 629 N N . GLY A 1 85 ? 3.805 -4.085 8.454 1.00 84.25 85 GLY A N 1
ATOM 630 C CA . GLY A 1 85 ? 4.567 -5.247 7.984 1.00 84.25 85 GLY A CA 1
ATOM 631 C C . GLY A 1 85 ? 4.421 -5.470 6.474 1.00 84.25 85 GLY A C 1
ATOM 632 O O . GLY A 1 85 ? 5.404 -5.726 5.779 1.00 84.25 85 GLY A O 1
ATOM 633 N N . THR A 1 86 ? 3.211 -5.294 5.933 1.00 82.62 86 THR A N 1
ATOM 634 C CA . THR A 1 86 ? 2.987 -5.372 4.478 1.00 82.62 86 THR A CA 1
ATOM 635 C C . THR A 1 86 ? 3.577 -4.184 3.713 1.00 82.62 86 THR A C 1
ATOM 637 O O . THR A 1 86 ? 3.960 -4.343 2.556 1.00 82.62 86 THR A O 1
ATOM 640 N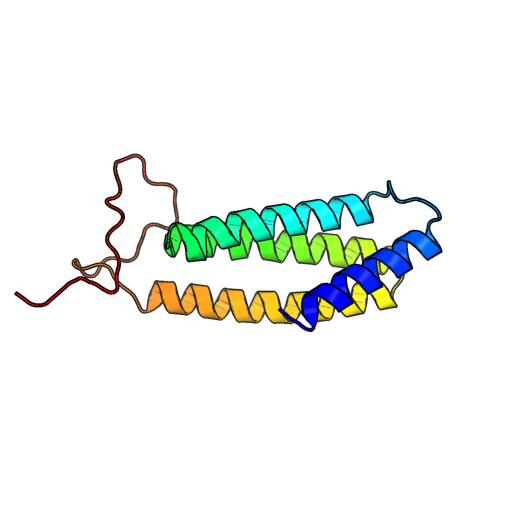 N . LEU A 1 87 ? 3.720 -3.018 4.354 1.00 85.06 87 LEU A N 1
ATOM 641 C CA . LEU A 1 87 ? 4.390 -1.850 3.780 1.00 85.06 87 LEU A CA 1
ATOM 642 C C . LEU A 1 87 ? 5.876 -2.121 3.534 1.00 85.06 87 LEU A C 1
ATOM 644 O O . LEU A 1 87 ? 6.379 -1.823 2.456 1.00 85.06 87 LEU A O 1
ATOM 648 N N . LEU A 1 88 ? 6.569 -2.723 4.505 1.00 85.62 88 LEU A N 1
ATOM 649 C CA . LEU A 1 88 ? 7.980 -3.096 4.352 1.00 85.62 88 LEU A CA 1
ATOM 650 C C . LEU A 1 88 ? 8.184 -3.998 3.134 1.00 85.62 88 LEU A C 1
ATOM 652 O O . LEU A 1 88 ? 9.088 -3.770 2.333 1.00 85.62 88 LEU A O 1
ATOM 656 N N . TRP A 1 89 ? 7.286 -4.967 2.951 1.00 85.00 89 TRP A N 1
ATOM 657 C CA . TRP A 1 89 ? 7.282 -5.811 1.762 1.00 85.00 89 TRP A CA 1
ATOM 658 C C . TRP A 1 89 ? 7.080 -5.007 0.468 1.00 85.00 89 TRP A C 1
ATOM 660 O O . TRP A 1 89 ? 7.789 -5.237 -0.511 1.00 85.00 89 TRP A O 1
ATOM 670 N N . LEU A 1 90 ? 6.153 -4.042 0.452 1.00 83.56 90 LEU A N 1
ATOM 671 C CA . LEU A 1 90 ? 5.938 -3.164 -0.705 1.00 83.56 90 LEU A CA 1
ATOM 672 C C . LEU A 1 90 ? 7.180 -2.323 -1.033 1.00 83.56 90 LEU A C 1
ATOM 674 O O . LEU A 1 90 ? 7.492 -2.149 -2.209 1.00 83.56 90 LEU A O 1
ATOM 678 N N . CYS A 1 91 ? 7.928 -1.864 -0.027 1.00 84.62 91 CYS A N 1
ATOM 679 C CA . CYS A 1 91 ? 9.200 -1.173 -0.239 1.00 84.62 91 CYS A CA 1
ATOM 680 C C . CYS A 1 91 ? 10.231 -2.092 -0.911 1.00 84.62 91 CYS A C 1
ATOM 682 O O . CYS A 1 91 ? 10.838 -1.701 -1.909 1.00 84.62 91 CYS A O 1
ATOM 684 N N . THR A 1 92 ? 10.385 -3.333 -0.438 1.00 84.69 92 THR A N 1
ATOM 685 C CA . THR A 1 92 ? 11.272 -4.317 -1.082 1.00 84.69 92 THR A CA 1
ATOM 686 C C . THR A 1 92 ? 10.836 -4.623 -2.514 1.00 84.69 92 THR A C 1
ATOM 688 O O . THR A 1 92 ? 11.670 -4.640 -3.418 1.00 84.69 92 THR A O 1
ATOM 691 N N . ALA A 1 93 ? 9.533 -4.798 -2.751 1.00 83.25 93 ALA A N 1
ATOM 692 C CA . ALA A 1 93 ? 8.999 -4.994 -4.095 1.00 83.25 93 ALA A CA 1
ATOM 693 C C . ALA A 1 93 ? 9.319 -3.794 -5.001 1.00 83.25 93 ALA A C 1
ATOM 695 O O . ALA A 1 93 ? 9.783 -3.984 -6.122 1.00 83.25 93 ALA A O 1
ATOM 696 N N . SER A 1 94 ? 9.150 -2.564 -4.505 1.00 83.62 94 SER A N 1
ATOM 697 C CA . SER A 1 94 ? 9.454 -1.344 -5.261 1.00 83.62 94 SER A CA 1
ATOM 698 C C . SER A 1 94 ? 10.923 -1.244 -5.668 1.00 83.62 94 SER A C 1
ATOM 700 O O . SER A 1 94 ? 11.211 -0.858 -6.803 1.00 83.62 94 SER A O 1
ATOM 702 N N . ALA A 1 95 ? 11.842 -1.670 -4.796 1.00 83.62 95 ALA A N 1
ATOM 703 C CA . ALA A 1 95 ? 13.259 -1.764 -5.127 1.00 83.62 95 ALA A CA 1
ATOM 704 C C . ALA A 1 95 ? 13.490 -2.786 -6.251 1.00 83.62 95 ALA A C 1
ATOM 706 O O . ALA A 1 95 ? 14.096 -2.446 -7.263 1.00 83.62 95 ALA A O 1
ATOM 707 N N . LEU A 1 96 ? 12.904 -3.984 -6.141 1.00 84.31 96 LEU A N 1
ATOM 708 C CA . LEU A 1 96 ? 13.029 -5.036 -7.155 1.00 84.31 96 LEU A CA 1
ATOM 709 C C . LEU A 1 96 ? 12.504 -4.597 -8.533 1.00 84.31 96 LEU A C 1
ATOM 711 O O . LEU A 1 96 ? 13.127 -4.878 -9.554 1.00 84.31 96 LEU A O 1
ATOM 715 N N . ILE A 1 97 ? 11.372 -3.893 -8.579 1.00 80.56 97 ILE A N 1
ATOM 716 C CA . ILE A 1 97 ? 10.790 -3.377 -9.831 1.00 80.56 97 ILE A CA 1
ATOM 717 C C . ILE A 1 97 ? 11.660 -2.264 -10.416 1.00 80.56 97 ILE A C 1
ATOM 719 O O . ILE A 1 97 ? 11.885 -2.226 -11.625 1.00 80.56 97 ILE A O 1
ATOM 723 N N . THR A 1 98 ? 12.200 -1.393 -9.562 1.00 79.69 98 THR A N 1
ATOM 724 C CA . THR A 1 98 ? 13.134 -0.341 -9.981 1.00 79.69 98 THR A CA 1
ATOM 725 C C . THR A 1 98 ? 14.410 -0.938 -10.567 1.00 79.69 98 THR A C 1
ATOM 727 O O . THR A 1 98 ? 14.883 -0.472 -11.603 1.00 79.69 98 THR A O 1
ATOM 730 N N . ASP A 1 99 ? 14.944 -1.993 -9.956 1.00 80.00 99 ASP A N 1
ATOM 731 C CA . ASP A 1 99 ? 16.122 -2.694 -10.462 1.00 80.00 99 ASP A CA 1
ATOM 732 C C . ASP A 1 99 ? 15.813 -3.462 -11.750 1.00 80.00 99 ASP A C 1
ATOM 734 O O . ASP A 1 99 ? 16.591 -3.396 -12.698 1.00 80.00 99 ASP A O 1
ATOM 738 N N . THR A 1 100 ? 14.636 -4.085 -11.851 1.00 77.19 100 THR A N 1
ATOM 739 C CA . THR A 1 100 ? 14.167 -4.730 -13.091 1.00 77.19 100 THR A CA 1
ATOM 740 C C . THR A 1 100 ? 14.103 -3.727 -14.246 1.00 77.19 100 THR A C 1
ATOM 742 O O . THR A 1 100 ? 14.585 -4.013 -15.339 1.00 77.19 100 THR A O 1
ATOM 745 N N . TRP A 1 101 ? 13.580 -2.521 -14.003 1.00 72.19 101 TRP A N 1
ATOM 746 C CA . TRP A 1 101 ? 13.567 -1.442 -14.996 1.00 72.19 101 TRP A CA 1
ATOM 747 C C . TRP A 1 101 ? 14.976 -0.931 -15.341 1.00 72.19 101 TRP A C 1
ATOM 749 O O . TRP A 1 101 ? 15.254 -0.586 -16.489 1.00 72.19 101 TRP A O 1
ATOM 759 N N . ARG A 1 102 ? 15.899 -0.888 -14.372 1.00 71.44 102 ARG A N 1
ATOM 760 C CA . ARG A 1 102 ? 17.290 -0.468 -14.616 1.00 71.44 102 ARG A CA 1
ATOM 761 C C . ARG A 1 102 ? 18.084 -1.483 -15.435 1.00 71.44 102 ARG A C 1
ATOM 763 O O . ARG A 1 102 ? 18.968 -1.055 -16.178 1.00 71.44 102 ARG A O 1
ATOM 770 N N . LEU A 1 103 ? 17.799 -2.775 -15.258 1.00 72.19 103 LEU A N 1
ATOM 771 C CA . LEU A 1 103 ? 18.541 -3.896 -15.839 1.00 72.19 103 LEU A CA 1
ATOM 772 C C . LEU A 1 103 ? 18.009 -4.360 -17.203 1.00 72.19 103 LEU A C 1
ATOM 774 O O . LEU A 1 103 ? 18.766 -4.996 -17.927 1.00 72.19 103 LEU A O 1
ATOM 778 N N . ASN A 1 104 ? 16.769 -4.017 -17.572 1.00 66.44 104 ASN A N 1
ATOM 779 C CA . ASN A 1 104 ? 16.192 -4.311 -18.890 1.00 66.44 104 ASN A CA 1
ATOM 780 C C . ASN A 1 104 ? 16.110 -3.047 -19.769 1.00 66.44 104 ASN A C 1
ATOM 782 O O . ASN A 1 104 ? 15.075 -2.374 -19.782 1.00 66.44 104 ASN A O 1
ATOM 786 N N . PRO A 1 105 ? 17.184 -2.686 -20.495 1.00 65.50 105 PRO A N 1
ATOM 787 C CA . PRO A 1 105 ? 17.092 -1.718 -21.581 1.00 65.50 105 PRO A CA 1
ATOM 788 C C . PRO A 1 105 ? 16.352 -2.315 -22.796 1.00 65.50 105 PRO A C 1
ATOM 790 O O . PRO A 1 105 ? 16.406 -3.517 -23.036 1.00 65.50 105 PRO A O 1
ATOM 793 N N . ASP A 1 106 ? 15.676 -1.456 -23.559 1.00 62.25 106 ASP A N 1
ATOM 794 C CA . ASP A 1 106 ? 15.045 -1.756 -24.854 1.00 62.25 106 ASP A CA 1
ATOM 795 C C . ASP A 1 106 ? 16.096 -2.163 -25.914 1.00 62.25 106 ASP A C 1
ATOM 797 O O . ASP A 1 106 ? 17.290 -1.925 -25.712 1.00 62.25 106 ASP A O 1
ATOM 801 N N . GLU A 1 107 ? 15.684 -2.703 -27.070 1.00 57.28 107 GLU A N 1
ATOM 802 C CA . GLU A 1 107 ? 16.572 -3.161 -28.168 1.00 57.28 107 GLU A CA 1
ATOM 803 C C . GLU A 1 107 ? 17.572 -2.081 -28.633 1.00 57.28 107 GLU A C 1
ATOM 805 O O . GLU A 1 107 ? 18.662 -2.380 -29.114 1.00 57.28 107 GLU A O 1
ATOM 810 N N . ASN A 1 108 ? 17.239 -0.806 -28.415 1.00 59.75 108 ASN A N 1
ATOM 811 C CA . ASN A 1 108 ? 18.087 0.354 -28.703 1.00 59.75 108 ASN A CA 1
ATOM 812 C C . ASN A 1 108 ? 19.017 0.775 -27.541 1.00 59.75 108 ASN A C 1
ATOM 814 O O . ASN A 1 108 ? 19.569 1.879 -27.559 1.00 59.75 108 ASN A O 1
ATOM 818 N N . GLY A 1 109 ? 19.137 -0.032 -26.483 1.00 60.75 109 GLY A N 1
ATOM 819 C CA . GLY A 1 109 ? 19.898 0.284 -25.269 1.00 60.75 109 GLY A CA 1
ATOM 820 C C . GLY A 1 109 ? 19.266 1.373 -24.387 1.00 60.75 109 GLY A C 1
ATOM 821 O O . GLY A 1 109 ? 19.911 1.875 -23.464 1.00 60.75 109 GLY A O 1
ATOM 822 N N . LYS A 1 110 ? 18.019 1.779 -24.663 1.00 62.81 110 LYS A N 1
ATOM 823 C CA . LYS A 1 110 ? 17.319 2.861 -23.949 1.00 62.81 110 LY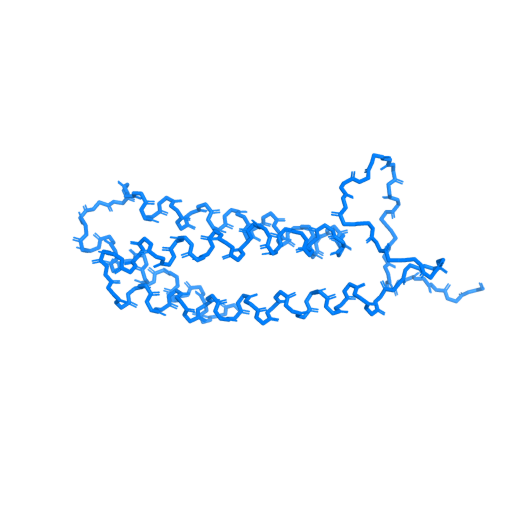S A CA 1
ATOM 824 C C . LYS A 1 110 ? 16.376 2.305 -22.888 1.00 62.81 110 LYS A C 1
ATOM 826 O O . LYS A 1 110 ? 15.688 1.323 -23.112 1.00 62.81 110 LYS A O 1
ATOM 831 N N . ARG A 1 111 ? 16.315 2.952 -21.724 1.00 62.53 111 ARG A N 1
ATOM 832 C CA . ARG A 1 111 ? 15.347 2.600 -20.671 1.00 62.53 111 ARG A CA 1
ATOM 833 C C . ARG A 1 111 ? 13.943 3.040 -21.073 1.00 62.53 111 ARG A C 1
ATOM 835 O O . ARG A 1 111 ? 13.790 4.123 -21.640 1.00 62.53 111 ARG A O 1
ATOM 842 N N . GLU A 1 112 ? 12.933 2.248 -20.717 1.00 65.69 112 GLU A N 1
ATOM 843 C CA . GLU A 1 112 ? 11.535 2.644 -20.902 1.00 65.69 112 GLU A CA 1
ATOM 844 C C . GLU A 1 112 ? 11.248 3.998 -20.221 1.00 65.69 112 GLU A C 1
ATOM 846 O O . GLU A 1 112 ? 11.689 4.210 -19.083 1.00 65.69 112 GLU A O 1
ATOM 851 N N . PRO A 1 113 ? 10.502 4.913 -20.866 1.00 65.62 113 PRO A N 1
ATOM 852 C CA . PRO A 1 113 ? 10.178 6.214 -20.292 1.00 65.62 113 PRO A CA 1
ATOM 853 C C . PRO A 1 113 ? 9.379 6.095 -18.989 1.00 65.6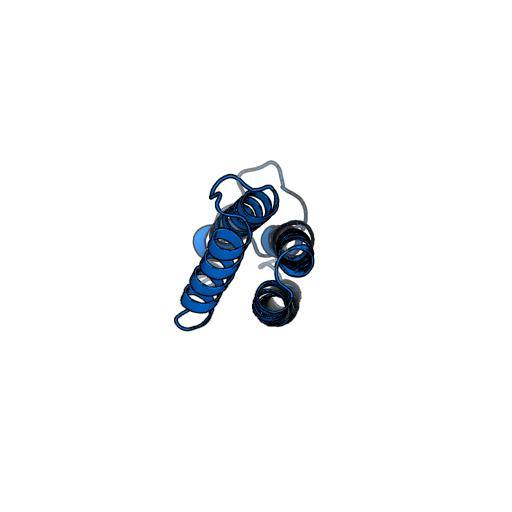2 113 PRO A C 1
ATOM 855 O O . PRO A 1 113 ? 8.430 5.321 -18.888 1.00 65.62 113 PRO A O 1
ATOM 858 N N . LEU A 1 114 ? 9.728 6.928 -18.006 1.00 65.12 114 LEU A N 1
ATOM 859 C CA . LEU A 1 114 ? 9.006 7.044 -16.730 1.00 65.12 114 LEU A CA 1
ATOM 860 C C . LEU A 1 114 ? 7.681 7.820 -16.855 1.00 65.12 114 LEU A C 1
ATOM 862 O O . LEU A 1 114 ? 6.904 7.870 -15.909 1.00 65.12 114 LEU A O 1
ATOM 866 N N . TYR A 1 115 ? 7.430 8.471 -17.990 1.00 61.47 115 TYR A N 1
ATOM 867 C CA . TYR A 1 115 ? 6.234 9.275 -18.239 1.00 61.47 115 TYR A CA 1
ATOM 868 C C . TYR A 1 115 ? 5.338 8.614 -19.292 1.00 61.47 115 TYR A C 1
ATOM 870 O O . TYR A 1 115 ? 5.839 7.907 -20.172 1.00 61.47 115 TYR A O 1
ATOM 878 N N . PRO A 1 116 ? 4.013 8.855 -19.251 1.00 55.53 116 PRO A N 1
ATOM 879 C CA . PRO A 1 116 ? 3.107 8.343 -20.266 1.00 55.53 116 PRO A CA 1
ATOM 880 C C . PRO A 1 116 ? 3.457 8.968 -21.621 1.00 55.53 116 PRO A C 1
ATOM 882 O O . PRO A 1 116 ? 3.282 10.166 -21.842 1.00 55.53 116 PRO A O 1
ATOM 885 N N . VAL A 1 117 ? 3.981 8.151 -22.530 1.00 57.59 117 VAL A N 1
ATOM 886 C CA . VAL A 1 117 ? 4.284 8.552 -23.907 1.00 57.59 117 VAL A CA 1
ATOM 887 C C . VAL A 1 117 ? 2.989 8.578 -24.722 1.00 57.59 117 VAL A C 1
ATOM 889 O O . VAL A 1 117 ? 2.200 7.637 -24.661 1.00 57.59 117 VAL A O 1
ATOM 892 N N . LYS A 1 118 ? 2.755 9.650 -25.490 1.00 45.97 118 LYS A N 1
ATOM 893 C CA . LYS A 1 118 ? 1.688 9.688 -26.503 1.00 45.97 118 LYS A CA 1
ATOM 894 C C . LYS A 1 118 ? 2.188 9.002 -27.777 1.00 45.97 118 LYS A C 1
ATOM 896 O O . LYS A 1 118 ? 3.101 9.515 -28.416 1.00 45.97 118 LYS A O 1
ATOM 901 N N . GLY A 1 119 ? 1.579 7.875 -28.138 1.00 52.53 119 GLY A N 1
ATOM 902 C CA . GLY A 1 119 ? 1.837 7.132 -29.377 1.00 52.53 119 GLY A CA 1
ATOM 903 C C . GLY A 1 119 ? 1.484 5.647 -29.243 1.00 52.53 119 GLY A C 1
ATOM 904 O O . GLY A 1 119 ? 1.342 5.155 -28.124 1.00 52.53 119 GLY A O 1
ATOM 905 N N . GLU A 1 120 ? 1.351 4.937 -30.370 1.00 42.66 120 GLU A N 1
ATOM 906 C CA . GLU A 1 120 ? 1.302 3.467 -30.402 1.00 42.66 120 GLU A CA 1
ATOM 907 C C . GLU A 1 120 ? 2.644 2.917 -29.900 1.00 42.66 120 GLU A C 1
ATOM 909 O O . GLU A 1 120 ? 3.562 2.658 -30.679 1.00 42.66 120 GLU A O 1
ATOM 914 N N . SER A 1 121 ? 2.812 2.761 -28.586 1.00 45.94 121 SER A N 1
ATOM 915 C CA . SER A 1 121 ? 3.919 1.946 -28.096 1.00 45.94 121 SER A CA 1
ATOM 916 C C . SER A 1 121 ? 3.572 0.504 -28.449 1.00 45.94 121 SER A C 1
ATOM 918 O O . SER A 1 121 ? 2.672 -0.078 -27.840 1.00 45.94 121 SER A O 1
ATOM 920 N N . LYS A 1 122 ? 4.230 -0.056 -29.469 1.00 45.41 122 LYS A N 1
ATOM 921 C CA . LYS A 1 122 ? 4.106 -1.479 -29.788 1.00 45.41 122 LYS A CA 1
ATOM 922 C C . LYS A 1 122 ? 4.378 -2.270 -28.512 1.00 45.41 122 LYS A C 1
ATOM 924 O O . LYS A 1 122 ? 5.480 -2.223 -27.977 1.00 45.41 122 LYS A O 1
ATOM 929 N N . THR A 1 123 ? 3.370 -2.986 -28.028 1.00 43.03 123 THR A N 1
ATOM 930 C CA . THR A 1 123 ? 3.514 -3.995 -26.979 1.00 43.03 123 THR A CA 1
ATOM 931 C C . THR A 1 123 ? 4.349 -5.140 -27.541 1.00 43.03 123 THR A C 1
ATOM 933 O O . THR A 1 123 ? 3.813 -6.120 -28.056 1.00 43.03 123 THR A O 1
ATOM 936 N N . ALA A 1 124 ? 5.670 -4.990 -27.520 1.00 50.84 124 ALA A N 1
ATOM 937 C CA . ALA A 1 124 ? 6.586 -6.073 -27.820 1.00 50.84 124 ALA A CA 1
ATOM 938 C C . ALA A 1 124 ? 6.772 -6.901 -26.546 1.00 50.84 124 ALA A C 1
ATOM 940 O O . ALA A 1 124 ? 7.132 -6.390 -25.484 1.00 50.84 124 ALA A O 1
ATOM 941 N N . PHE A 1 125 ? 6.496 -8.200 -26.633 1.00 44.66 125 PHE A N 1
ATOM 942 C CA . PHE A 1 125 ? 6.827 -9.118 -25.556 1.00 44.66 125 PHE A CA 1
ATOM 943 C C . PHE A 1 125 ? 8.353 -9.195 -25.442 1.00 44.66 125 PHE A C 1
ATOM 945 O O . PHE A 1 125 ? 8.987 -9.842 -26.268 1.00 44.66 125 PHE A O 1
ATOM 952 N N . ALA A 1 126 ? 8.924 -8.620 -24.379 1.00 51.09 126 ALA A N 1
ATOM 953 C CA . ALA A 1 126 ? 10.365 -8.653 -24.076 1.00 51.09 126 ALA A CA 1
ATOM 954 C C . ALA A 1 126 ? 10.986 -10.070 -23.986 1.00 51.09 126 ALA A C 1
ATOM 956 O O . ALA A 1 126 ? 12.187 -10.215 -23.813 1.00 51.09 126 ALA A O 1
ATOM 957 N N . TRP A 1 127 ? 10.166 -11.121 -24.085 1.00 48.25 127 TRP A N 1
ATOM 958 C CA . TRP A 1 127 ? 10.561 -12.527 -23.993 1.00 48.25 127 TRP A CA 1
ATOM 959 C C . TRP A 1 127 ? 10.565 -13.265 -25.338 1.00 48.25 127 TRP A C 1
ATOM 961 O O . TRP A 1 127 ? 11.058 -14.385 -25.401 1.00 48.25 127 TRP A O 1
ATOM 971 N N . PHE A 1 128 ? 10.020 -12.665 -26.404 1.00 47.66 128 PHE A N 1
ATOM 972 C CA . PHE A 1 128 ? 9.924 -13.290 -27.730 1.00 47.66 128 PHE A CA 1
ATOM 973 C C . PHE A 1 128 ? 10.577 -12.455 -28.841 1.00 47.66 128 PHE A C 1
ATOM 975 O O . PHE A 1 128 ? 10.225 -12.604 -30.010 1.00 47.66 128 PHE A O 1
ATOM 982 N N . GLY A 1 129 ? 11.568 -11.625 -28.498 1.00 46.53 129 GLY A N 1
ATOM 983 C CA . GLY A 1 129 ? 12.550 -11.114 -29.461 1.00 46.53 129 GLY A CA 1
ATOM 984 C C . GLY A 1 129 ? 13.454 -12.257 -29.921 1.00 46.53 129 GLY A C 1
ATOM 985 O O . GLY A 1 129 ? 14.579 -12.406 -29.454 1.00 46.53 129 GLY A O 1
ATOM 986 N N . SER A 1 130 ? 12.893 -13.147 -30.741 1.00 39.16 130 SER A N 1
ATOM 987 C CA . SER A 1 130 ? 13.580 -14.280 -31.348 1.00 39.16 130 SER A CA 1
ATOM 988 C C . SER A 1 130 ? 14.722 -13.780 -32.218 1.00 39.16 130 SER A C 1
ATOM 990 O O . SER A 1 130 ? 14.511 -12.968 -33.113 1.00 39.16 130 SER A O 1
ATOM 992 N N . SER A 1 131 ? 15.893 -14.369 -31.983 1.00 42.47 131 SER A N 1
ATOM 993 C CA . SER A 1 131 ? 16.904 -14.685 -32.989 1.00 42.47 131 SER A CA 1
ATOM 994 C C . SER A 1 131 ? 16.386 -14.621 -34.428 1.00 42.47 131 SER A C 1
ATOM 996 O O . SER A 1 131 ? 15.519 -15.422 -34.795 1.00 42.47 131 SER A O 1
ATOM 998 N N . SER A 1 132 ? 16.945 -13.711 -35.224 1.00 35.69 132 SER A N 1
ATOM 999 C CA . SER A 1 132 ? 17.219 -13.819 -36.667 1.00 35.69 132 SER A CA 1
ATOM 1000 C C . SER A 1 132 ? 18.135 -12.670 -37.070 1.00 35.69 132 SER A C 1
ATOM 1002 O O . SER A 1 132 ? 17.743 -11.513 -36.809 1.00 35.69 132 SER A O 1
#

Sequence (132 aa):
MLIIGPIRAYSSAMVVTATGTFFNPAIMAFIFHLTCGDVWNTINNTEKRYGMSVVGILLGVVPSAAFAASQYYAIEPLAGKLLGGTLLWLCTASALITDTWRLNPDENGKREPLYPVKGESKTAFAWFGSSS

InterPro domains:
  IPR004307 TspO/MBR-related protein [PF03073] (9-101)
  IPR004307 TspO/MBR-related protein [PTHR10057] (9-107)
  IPR038330 TspO/MBR-related superfamily [G3DSA:1.20.1260.100] (1-105)

Secondary structure (DSSP, 8-state):
-TTHHHHHHHHHHHHHHHHS-S--HHHHHHHHHHHHHHHHHIIIIIS--HHHHHHIIIIIIHHHHHHHHHHHHHH-HHHHHHHHHHHHHHHHHHHHHHHHHHH---TTSPPPPSS---S------TT-----

Foldseek 3Di:
DVPLVVLLVVLLVVLCVQPVDCPDPLNVLSVQLVVLVVVLCCCCPVLVQLLQSLVSLVVPNLVSLLVSLVSSCVRPVVSSVSSVVVSVVSVVVSVVSVVVQVVDADPVSHGRHNDDDPDPPPSDDPVPPDDD

Radius of gyration: 17.88 Å; chains: 1; bounding box: 39×26×54 Å